Protein AF-A0AAD3M9L0-F1 (afdb_monomer_lite)

Sequence (70 aa):
GLTVQVEDVRIRATYSHRKRIPITEGFLEVKDGGKWRQICNEGWTEMNSRVICGMYGFPGEKRFNTRPYK

pLDDT: mean 90.75, std 6.59, range [57.59, 97.31]

InterPro domains:
  IPR001190 SRCR domain [PF00530] (24-64)
  IPR001190 SRCR domain [PS50287] (11-70)
  IPR036772 SRCR-like domain superfamily [G3DSA:3.10.250.10] (8-70)
  IPR036772 SRCR-like domain superfamily [SSF56487] (24-66)

Radius of gyration: 12.53 Å; chains: 1; bounding box: 35×26×25 Å

Structure (mmCIF, N/CA/C/O backbone):
data_AF-A0AAD3M9L0-F1
#
_entry.id   AF-A0AAD3M9L0-F1
#
loop_
_atom_site.group_PDB
_atom_site.id
_atom_site.type_symbol
_atom_site.label_atom_id
_atom_site.label_alt_id
_atom_site.label_comp_id
_atom_site.label_asym_id
_atom_site.label_entity_id
_atom_site.label_seq_id
_atom_site.pdbx_PDB_ins_code
_atom_site.Cartn_x
_atom_site.Cartn_y
_atom_site.Cartn_z
_atom_site.occupancy
_atom_site.B_iso_or_equiv
_atom_site.auth_seq_id
_atom_site.auth_comp_id
_atom_site.auth_asym_id
_atom_site.auth_atom_id
_atom_site.pdbx_PDB_model_num
ATOM 1 N N . GLY A 1 1 ? -21.264 -2.094 10.710 1.00 57.59 1 GLY A N 1
ATOM 2 C CA . GLY A 1 1 ? -19.894 -2.084 10.165 1.00 57.59 1 GLY A CA 1
ATOM 3 C C . GLY A 1 1 ? -19.469 -0.650 9.944 1.00 57.59 1 GLY A C 1
ATOM 4 O O . GLY A 1 1 ? -20.334 0.172 9.674 1.00 57.59 1 GLY A O 1
ATOM 5 N N . LEU A 1 2 ? -18.183 -0.339 10.109 1.00 72.88 2 LEU A N 1
ATOM 6 C CA . LEU A 1 2 ? -17.632 0.970 9.744 1.00 72.88 2 LEU A CA 1
ATOM 7 C C . LEU A 1 2 ? -17.627 1.097 8.216 1.00 72.88 2 LEU A C 1
ATOM 9 O O . LEU A 1 2 ? -17.059 0.247 7.535 1.00 72.88 2 LEU A O 1
ATOM 13 N N . THR A 1 3 ? -18.259 2.140 7.686 1.00 80.44 3 THR A N 1
ATOM 14 C CA . THR A 1 3 ? -18.194 2.459 6.257 1.00 80.44 3 THR A CA 1
ATOM 15 C C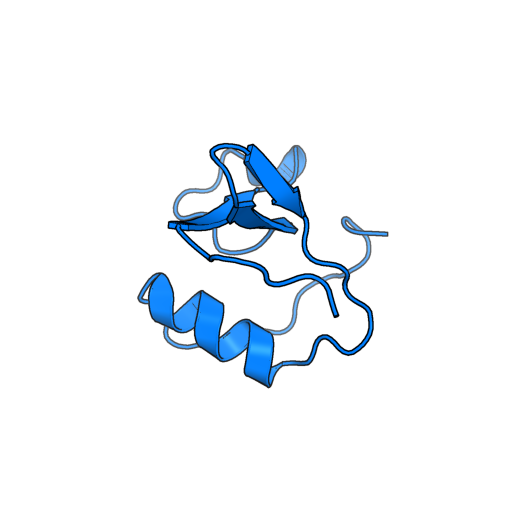 . THR A 1 3 ? -16.880 3.182 5.985 1.00 80.44 3 THR A C 1
ATOM 17 O O . THR A 1 3 ? -16.695 4.297 6.461 1.00 80.44 3 THR A O 1
ATOM 20 N N . VAL A 1 4 ? -15.975 2.552 5.235 1.00 82.94 4 VAL A N 1
ATOM 21 C CA . VAL A 1 4 ? -14.742 3.189 4.743 1.00 82.94 4 VAL A CA 1
ATOM 22 C C . VAL A 1 4 ? -15.036 3.818 3.385 1.00 82.94 4 VAL A C 1
ATOM 24 O O . VAL A 1 4 ? -15.553 3.136 2.499 1.00 82.94 4 VAL A O 1
ATOM 27 N N . GLN A 1 5 ? -14.714 5.100 3.215 1.00 90.19 5 GLN A N 1
ATOM 28 C CA . GLN A 1 5 ? -14.767 5.790 1.927 1.00 90.19 5 GLN A CA 1
ATOM 29 C C . GLN A 1 5 ? -13.334 5.968 1.425 1.00 90.19 5 GLN A C 1
ATOM 31 O O . GLN A 1 5 ? -12.556 6.726 1.998 1.00 90.19 5 G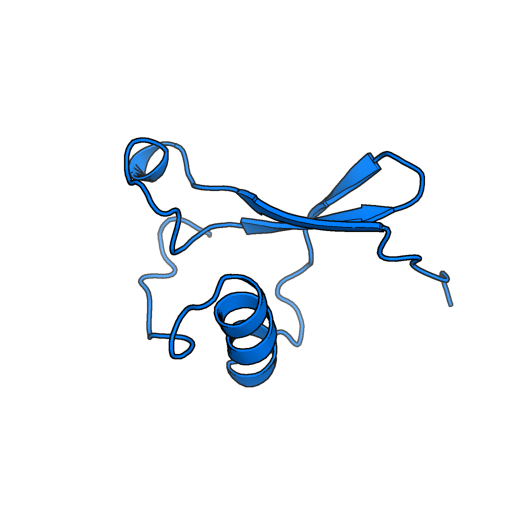LN A O 1
ATOM 36 N N . VAL A 1 6 ? -12.962 5.232 0.377 1.00 92.06 6 VAL A N 1
ATOM 37 C CA . VAL A 1 6 ? -11.603 5.290 -0.177 1.00 92.06 6 VAL A CA 1
ATOM 38 C C . VAL A 1 6 ? -11.491 6.510 -1.090 1.00 92.06 6 VAL A C 1
ATOM 40 O O . VAL A 1 6 ? -11.948 6.480 -2.229 1.00 92.06 6 VAL A O 1
ATOM 43 N N . GLU A 1 7 ? -10.887 7.581 -0.580 1.00 95.94 7 GLU A N 1
ATOM 44 C CA . GLU A 1 7 ? -10.596 8.803 -1.342 1.00 95.94 7 GLU A CA 1
ATOM 45 C C . GLU A 1 7 ? -9.354 8.638 -2.227 1.00 95.94 7 GLU A C 1
ATOM 47 O O . GLU A 1 7 ? -9.296 9.179 -3.327 1.00 95.94 7 GLU A O 1
ATOM 52 N N . ASP A 1 8 ? -8.340 7.931 -1.719 1.00 95.88 8 ASP A N 1
ATOM 53 C CA . ASP A 1 8 ? -7.054 7.723 -2.387 1.00 95.88 8 ASP A CA 1
ATOM 54 C C . ASP A 1 8 ? -6.324 6.500 -1.803 1.00 95.88 8 ASP A C 1
ATOM 56 O O . ASP A 1 8 ? -6.645 6.027 -0.705 1.00 95.88 8 ASP A O 1
ATOM 60 N N . VAL A 1 9 ? -5.321 6.003 -2.525 1.00 95.19 9 VAL A N 1
ATOM 61 C CA . VAL A 1 9 ? -4.491 4.851 -2.162 1.00 95.19 9 VAL A CA 1
ATOM 62 C C . VAL A 1 9 ? -3.017 5.213 -2.326 1.00 95.19 9 VAL A C 1
ATOM 64 O O . VAL A 1 9 ? -2.627 5.848 -3.304 1.00 95.19 9 VAL A O 1
ATOM 67 N N . ARG A 1 10 ? -2.168 4.789 -1.380 1.00 95.69 10 ARG A N 1
ATOM 68 C CA . ARG A 1 10 ? -0.706 4.905 -1.497 1.00 95.69 10 ARG A CA 1
ATOM 69 C C . ARG A 1 10 ? 0.044 3.668 -1.026 1.00 95.69 10 ARG A C 1
ATOM 71 O O . ARG A 1 10 ? -0.322 3.050 -0.028 1.00 95.69 10 ARG A O 1
ATOM 78 N N . ILE A 1 11 ? 1.159 3.371 -1.694 1.00 94.81 11 ILE A N 1
ATOM 79 C CA . ILE A 1 11 ? 2.189 2.463 -1.181 1.00 94.81 11 ILE A CA 1
ATOM 80 C C . ILE A 1 11 ? 3.234 3.304 -0.445 1.00 94.81 11 ILE A C 1
ATOM 82 O O . ILE A 1 11 ? 3.998 4.056 -1.052 1.00 94.81 11 ILE A O 1
ATOM 86 N N . ARG A 1 12 ? 3.289 3.183 0.882 1.00 94.50 12 ARG A N 1
ATOM 87 C CA . ARG A 1 12 ? 4.307 3.829 1.714 1.00 94.50 12 ARG A CA 1
ATOM 88 C C . ARG A 1 12 ? 5.535 2.928 1.825 1.00 94.50 12 ARG A C 1
ATOM 90 O O . ARG A 1 12 ? 5.506 1.903 2.506 1.00 94.50 12 ARG A O 1
ATOM 97 N N . ALA A 1 13 ? 6.632 3.326 1.183 1.00 92.00 13 ALA A N 1
ATOM 98 C CA . ALA A 1 13 ? 7.904 2.609 1.266 1.00 92.00 13 ALA A CA 1
ATOM 99 C C . ALA A 1 13 ? 8.421 2.507 2.714 1.00 92.00 13 ALA A C 1
ATOM 101 O O . ALA A 1 13 ? 8.230 3.406 3.539 1.00 92.00 13 ALA A O 1
ATOM 102 N N . THR A 1 14 ? 9.146 1.427 3.005 1.00 89.44 14 THR A N 1
ATOM 103 C CA . THR A 1 14 ? 9.955 1.328 4.226 1.00 89.44 14 THR A CA 1
ATOM 104 C C . THR A 1 14 ? 11.153 2.277 4.149 1.00 89.44 14 THR A C 1
ATOM 106 O O . THR A 1 14 ? 11.558 2.733 3.074 1.00 89.44 14 THR A O 1
ATOM 109 N N . TYR A 1 15 ? 11.774 2.560 5.296 1.00 86.25 15 TYR A N 1
ATOM 110 C CA . TYR A 1 15 ? 12.931 3.457 5.367 1.00 86.25 15 TYR A CA 1
ATOM 111 C C . TYR A 1 15 ? 14.094 3.024 4.457 1.00 86.25 15 TYR A C 1
ATOM 113 O O . TYR A 1 15 ? 14.784 3.875 3.891 1.00 86.25 15 TYR A O 1
ATOM 121 N N . SER A 1 16 ? 14.294 1.715 4.278 1.00 83.88 16 SER A N 1
ATOM 122 C CA . SER A 1 16 ? 15.320 1.154 3.392 1.00 83.88 16 SER A CA 1
ATOM 123 C C . SER A 1 16 ? 14.999 1.339 1.905 1.00 83.88 16 SER A C 1
ATOM 125 O O . SER A 1 16 ? 15.916 1.405 1.090 1.00 83.88 16 SER A O 1
ATOM 127 N N . HIS A 1 17 ? 13.720 1.455 1.539 1.00 83.75 17 HIS A N 1
ATOM 128 C CA . HIS A 1 17 ? 13.269 1.481 0.144 1.00 83.75 17 HIS A CA 1
ATOM 129 C C . HIS A 1 17 ? 12.815 2.857 -0.355 1.00 83.75 17 HIS A C 1
ATOM 131 O O . HIS A 1 17 ? 12.598 3.022 -1.549 1.00 83.75 17 HIS A O 1
ATOM 137 N N . ARG A 1 18 ? 12.776 3.884 0.502 1.00 85.19 18 ARG A N 1
ATOM 138 C CA . ARG A 1 18 ? 12.354 5.257 0.144 1.00 85.19 18 ARG A CA 1
ATOM 139 C C . ARG A 1 18 ? 13.165 5.956 -0.960 1.00 85.19 18 ARG A C 1
ATOM 141 O O . ARG A 1 18 ? 12.721 6.975 -1.468 1.00 85.19 18 ARG A O 1
ATOM 148 N N . LYS A 1 19 ? 14.352 5.446 -1.314 1.00 89.50 19 LYS A N 1
ATOM 149 C CA . LYS A 1 19 ? 15.164 5.962 -2.435 1.00 89.50 19 LYS A CA 1
ATOM 150 C C . LYS A 1 19 ? 14.864 5.276 -3.777 1.00 89.50 19 LYS A C 1
ATOM 152 O O . LYS A 1 19 ? 15.409 5.698 -4.790 1.00 89.50 19 LYS A O 1
ATOM 157 N N . ARG A 1 20 ? 14.052 4.210 -3.804 1.00 88.88 20 ARG A N 1
ATOM 158 C CA . ARG A 1 20 ? 13.709 3.482 -5.035 1.00 88.88 20 ARG A CA 1
ATOM 159 C C . ARG A 1 20 ? 12.472 4.101 -5.680 1.00 88.88 20 ARG A C 1
ATOM 161 O O . ARG A 1 20 ? 11.423 4.178 -5.047 1.00 88.88 20 ARG A O 1
ATOM 168 N N . ILE A 1 21 ? 12.614 4.517 -6.937 1.00 89.62 21 ILE A N 1
ATOM 169 C CA . ILE A 1 21 ? 11.528 5.042 -7.769 1.00 89.62 21 ILE A CA 1
ATOM 170 C C . ILE A 1 21 ? 11.446 4.165 -9.031 1.00 89.62 21 ILE A C 1
ATOM 172 O O . ILE A 1 21 ? 12.469 3.989 -9.692 1.00 89.62 21 ILE A O 1
ATOM 176 N N . PRO A 1 22 ? 10.269 3.609 -9.367 1.00 91.12 22 PRO A N 1
ATOM 177 C CA . PRO A 1 22 ? 9.012 3.744 -8.634 1.00 91.12 22 PRO A CA 1
ATOM 178 C C . PRO A 1 22 ? 9.004 2.937 -7.322 1.00 91.12 22 PRO A C 1
ATOM 180 O O . PRO A 1 22 ? 9.734 1.954 -7.170 1.00 91.12 22 PRO A O 1
ATOM 183 N N . ILE A 1 23 ? 8.161 3.347 -6.368 1.00 92.38 23 ILE A N 1
ATOM 184 C CA . ILE A 1 23 ? 7.888 2.546 -5.169 1.00 92.38 23 ILE A CA 1
ATOM 185 C C . ILE A 1 23 ? 7.062 1.338 -5.609 1.00 92.38 23 ILE A C 1
ATOM 187 O O . ILE A 1 23 ? 5.938 1.485 -6.077 1.00 92.38 23 ILE A O 1
ATOM 191 N N . THR A 1 24 ? 7.639 0.149 -5.470 1.00 91.69 24 THR A N 1
ATOM 192 C CA . THR A 1 24 ? 7.042 -1.119 -5.925 1.00 91.69 24 THR A CA 1
ATOM 193 C C . THR A 1 24 ? 6.611 -2.028 -4.776 1.00 91.69 24 THR A C 1
ATOM 195 O O . THR A 1 24 ? 5.887 -2.991 -5.001 1.00 91.69 24 THR A O 1
ATOM 198 N N . GLU A 1 25 ? 7.024 -1.721 -3.543 1.00 91.62 25 GLU A N 1
ATOM 199 C CA . GLU A 1 25 ? 6.686 -2.471 -2.332 1.00 91.62 25 GLU A CA 1
ATOM 200 C C . GLU A 1 25 ? 6.635 -1.541 -1.111 1.00 91.62 25 GLU A C 1
ATOM 202 O O . GLU A 1 25 ? 7.363 -0.546 -1.027 1.00 91.62 25 GLU A O 1
ATOM 207 N N . GLY A 1 26 ? 5.785 -1.858 -0.135 1.00 92.81 26 GLY A N 1
ATOM 208 C CA . GLY A 1 26 ? 5.568 -0.994 1.021 1.00 92.81 26 GLY A CA 1
ATOM 209 C C . GLY A 1 26 ? 4.315 -1.348 1.813 1.00 92.81 26 GLY A C 1
ATOM 210 O O . GLY A 1 26 ? 3.644 -2.338 1.533 1.00 92.81 26 GLY A O 1
ATOM 211 N N . PHE A 1 27 ? 3.998 -0.506 2.791 1.00 94.00 27 PHE A N 1
ATOM 212 C CA . PHE A 1 27 ? 2.724 -0.554 3.498 1.00 94.00 27 PHE A CA 1
ATOM 213 C C . PHE A 1 27 ? 1.633 0.066 2.634 1.00 94.00 27 PHE A C 1
ATOM 215 O O . PHE A 1 27 ? 1.813 1.165 2.108 1.00 94.00 27 PHE A O 1
ATOM 222 N N . LEU A 1 28 ? 0.499 -0.616 2.514 1.00 95.12 28 LEU A N 1
ATOM 223 C CA . LEU A 1 28 ? -0.661 -0.065 1.835 1.00 95.12 28 LEU A CA 1
ATOM 224 C C . LEU A 1 28 ? -1.444 0.847 2.776 1.00 95.12 28 LEU A C 1
ATOM 226 O O . LEU A 1 28 ? -1.797 0.449 3.889 1.00 95.12 28 LEU A O 1
ATOM 230 N N . GLU A 1 29 ? -1.747 2.051 2.308 1.00 96.38 29 GLU A N 1
ATOM 231 C CA . GLU A 1 29 ? -2.574 3.006 3.030 1.00 96.38 29 GLU A CA 1
ATOM 232 C C . GLU A 1 29 ? -3.715 3.512 2.152 1.00 96.38 29 GLU A C 1
ATOM 234 O O . GLU A 1 29 ? -3.538 3.747 0.956 1.00 96.38 29 GLU A O 1
ATOM 239 N N . VAL A 1 30 ? -4.875 3.709 2.773 1.00 95.56 30 VAL A N 1
ATOM 240 C CA . VAL A 1 30 ? -6.040 4.363 2.171 1.00 95.56 30 VAL A CA 1
ATOM 241 C C . VAL A 1 30 ? -6.285 5.695 2.848 1.00 95.56 30 VAL A C 1
ATOM 243 O O . VAL A 1 30 ? -6.036 5.851 4.048 1.00 95.56 30 VAL A O 1
ATOM 246 N N . LYS A 1 31 ? -6.775 6.659 2.081 1.00 96.88 31 LYS A N 1
ATOM 247 C CA . LYS A 1 31 ? -7.239 7.933 2.609 1.00 96.88 31 LYS A CA 1
ATOM 248 C C . LYS A 1 31 ? -8.748 7.861 2.844 1.00 96.88 31 LYS A C 1
ATOM 250 O O . LYS A 1 31 ? -9.489 7.566 1.916 1.00 96.88 31 LYS A O 1
ATOM 255 N N . ASP A 1 32 ? -9.166 8.100 4.084 1.00 94.75 32 ASP A N 1
ATOM 256 C CA . ASP A 1 32 ? -10.565 8.071 4.535 1.00 94.75 32 ASP A CA 1
ATOM 257 C C . ASP A 1 32 ? -10.815 9.220 5.521 1.00 94.75 32 ASP A C 1
ATOM 259 O O . ASP A 1 32 ? -10.167 9.311 6.578 1.00 94.75 32 ASP A O 1
ATOM 263 N N . GLY A 1 33 ? -11.728 10.125 5.162 1.00 94.38 33 GLY A N 1
ATOM 264 C CA . GLY A 1 33 ? -12.011 11.338 5.925 1.00 94.38 33 GLY A CA 1
ATOM 265 C C . GLY A 1 33 ? -10.796 12.262 5.990 1.00 94.38 33 GLY A C 1
ATOM 266 O O . GLY A 1 33 ? -10.444 12.759 7.064 1.00 94.38 33 GLY A O 1
ATOM 267 N N . GLY A 1 34 ? -10.081 12.413 4.872 1.00 95.62 34 GLY A N 1
ATOM 268 C CA . GLY A 1 34 ? -8.861 13.216 4.787 1.00 95.62 34 GLY A CA 1
ATOM 269 C C . GLY A 1 34 ? -7.617 12.613 5.457 1.00 95.62 34 GLY A C 1
ATOM 270 O O . GLY A 1 34 ? -6.536 13.198 5.356 1.00 95.62 34 GLY A O 1
ATOM 271 N N . LYS A 1 35 ? -7.728 11.458 6.130 1.00 95.94 35 LYS A N 1
ATOM 272 C CA . LYS A 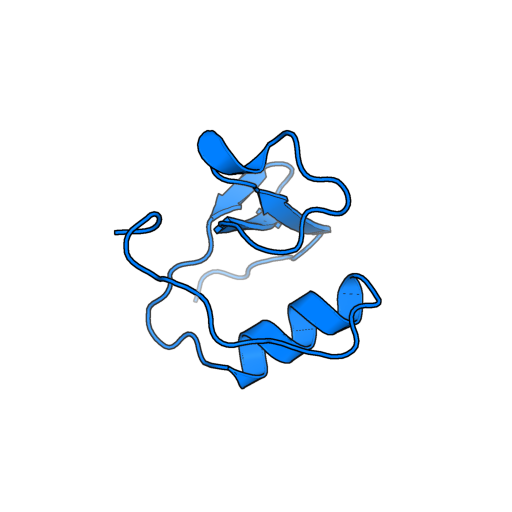1 35 ? -6.643 10.843 6.912 1.00 95.94 35 LYS A CA 1
ATOM 273 C C . LYS A 1 35 ? -6.139 9.562 6.263 1.00 95.94 35 LYS A C 1
ATOM 275 O O . LYS A 1 35 ? -6.927 8.703 5.887 1.00 95.94 35 LYS A O 1
ATOM 280 N N . TRP A 1 36 ? -4.818 9.410 6.214 1.00 97.31 36 TRP A N 1
ATOM 281 C CA . TRP A 1 36 ? -4.172 8.171 5.784 1.00 97.31 36 TRP A CA 1
ATOM 282 C C . TRP A 1 36 ? -4.233 7.118 6.888 1.00 97.31 36 TRP A C 1
ATOM 284 O O . TRP A 1 36 ? -3.871 7.393 8.033 1.00 97.31 36 TRP A O 1
ATOM 294 N N . ARG A 1 37 ? -4.674 5.911 6.536 1.00 94.75 37 ARG A N 1
ATOM 295 C CA . ARG A 1 37 ? -4.756 4.758 7.436 1.00 94.75 37 ARG A CA 1
ATOM 296 C C . ARG A 1 37 ? -4.126 3.548 6.774 1.00 94.75 37 ARG A C 1
ATOM 298 O O . ARG A 1 37 ? -4.394 3.271 5.608 1.00 94.75 37 ARG A O 1
ATOM 305 N N . GLN A 1 38 ? -3.308 2.826 7.529 1.00 94.56 38 GLN A N 1
ATOM 306 C CA . GLN A 1 38 ? -2.704 1.586 7.063 1.00 94.56 38 GLN A CA 1
ATOM 307 C C . GLN A 1 38 ? -3.732 0.456 7.056 1.00 94.56 38 GLN A C 1
ATOM 309 O O . GLN A 1 38 ? -4.496 0.297 8.008 1.00 94.56 38 GLN A O 1
ATOM 314 N N . ILE A 1 39 ? -3.726 -0.334 5.986 1.00 92.94 39 ILE A N 1
ATOM 315 C CA . ILE A 1 39 ? -4.543 -1.541 5.883 1.00 92.94 39 ILE A CA 1
ATOM 316 C C . ILE A 1 39 ? -3.888 -2.678 6.685 1.00 92.94 39 ILE A C 1
ATOM 318 O O . ILE A 1 39 ? -2.670 -2.868 6.636 1.00 92.94 39 ILE A O 1
ATOM 322 N N . CYS A 1 40 ? -4.700 -3.427 7.437 1.00 91.38 40 CYS A N 1
ATOM 323 C CA . CYS A 1 40 ? -4.260 -4.630 8.143 1.00 91.38 40 CYS A CA 1
ATOM 324 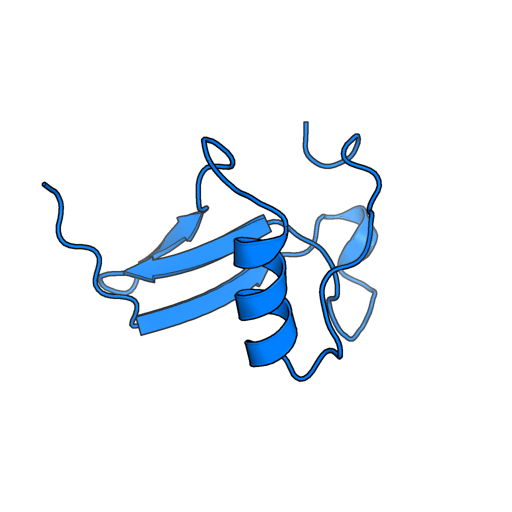C C . CYS A 1 40 ? -3.943 -5.754 7.145 1.00 91.38 40 CYS A C 1
ATOM 326 O O . CYS A 1 40 ? -4.612 -5.895 6.124 1.00 91.38 40 CYS A O 1
ATOM 328 N N . ASN A 1 41 ? -2.946 -6.580 7.452 1.00 90.94 41 ASN A N 1
ATOM 329 C CA . ASN A 1 41 ? -2.608 -7.752 6.645 1.00 90.94 41 ASN A CA 1
ATOM 330 C C . ASN A 1 41 ? -3.517 -8.966 6.920 1.00 90.94 41 ASN A C 1
ATOM 332 O O . ASN A 1 41 ? -3.396 -9.980 6.235 1.00 90.94 41 ASN A O 1
ATOM 336 N N . GLU A 1 42 ? -4.399 -8.896 7.916 1.00 93.25 42 GLU A N 1
ATOM 337 C CA . GLU A 1 42 ? -5.342 -9.968 8.232 1.00 93.25 42 GLU A CA 1
ATOM 338 C C . GLU A 1 42 ? -6.309 -10.205 7.063 1.00 93.25 42 GLU A C 1
ATOM 340 O O . GLU A 1 42 ? -6.978 -9.287 6.592 1.00 93.25 42 GLU A O 1
ATOM 345 N N . GLY A 1 43 ? -6.342 -11.439 6.553 1.00 93.06 43 GLY A N 1
ATOM 346 C CA . GLY A 1 43 ? -7.129 -11.793 5.366 1.00 93.06 43 GLY A CA 1
ATOM 347 C C . GLY A 1 43 ? -6.610 -11.201 4.048 1.00 93.06 43 GLY A C 1
ATOM 348 O O . GLY A 1 43 ? -7.262 -11.363 3.018 1.00 93.06 43 GLY A O 1
ATOM 349 N N . TRP A 1 44 ? -5.451 -10.533 4.044 1.00 92.25 44 TRP A N 1
ATOM 350 C CA . TRP A 1 44 ? -4.849 -9.995 2.825 1.00 92.25 44 TRP A CA 1
ATOM 351 C C . TRP A 1 44 ? -4.291 -11.121 1.949 1.00 92.25 44 TRP A C 1
ATOM 353 O O . TRP A 1 44 ? -3.509 -11.952 2.412 1.00 92.25 44 TRP A O 1
ATOM 363 N N . THR A 1 45 ? -4.656 -11.131 0.666 1.00 93.19 45 THR A N 1
ATOM 364 C CA . THR A 1 45 ? -4.222 -12.160 -0.291 1.00 93.19 45 THR A CA 1
ATOM 365 C C . THR A 1 45 ? -3.396 -11.574 -1.436 1.00 93.19 45 THR A C 1
ATOM 367 O O . THR A 1 45 ? -3.346 -10.361 -1.648 1.00 93.19 45 THR A O 1
ATOM 370 N N . GLU A 1 46 ? -2.775 -12.447 -2.231 1.00 92.94 46 GLU A N 1
ATOM 371 C CA . GLU A 1 46 ? -2.086 -12.059 -3.469 1.00 92.94 46 GLU A CA 1
ATOM 372 C C . GLU A 1 46 ? -3.037 -11.370 -4.466 1.00 92.94 46 GLU A C 1
ATOM 374 O O . GLU A 1 46 ? -2.639 -10.417 -5.134 1.00 92.94 46 GLU A O 1
ATOM 379 N N . MET A 1 47 ? -4.320 -11.757 -4.498 1.00 94.81 47 MET A N 1
ATOM 380 C CA . MET A 1 47 ? -5.323 -11.108 -5.350 1.00 94.81 47 MET A CA 1
ATOM 381 C C . MET A 1 47 ? -5.568 -9.652 -4.939 1.00 94.81 47 MET A C 1
ATOM 383 O O . MET A 1 47 ? -5.707 -8.789 -5.805 1.00 94.81 47 MET A O 1
ATOM 387 N N . ASN A 1 48 ? -5.562 -9.350 -3.636 1.00 94.75 48 ASN A N 1
ATOM 388 C CA . ASN A 1 48 ? -5.648 -7.971 -3.153 1.00 94.75 48 ASN A CA 1
ATOM 389 C C . ASN A 1 48 ? -4.423 -7.162 -3.611 1.00 94.75 48 ASN A C 1
ATOM 391 O O . ASN A 1 48 ? -4.572 -6.049 -4.114 1.00 94.75 48 ASN A O 1
ATOM 395 N N . SER A 1 49 ? -3.218 -7.736 -3.502 1.00 95.12 49 SER A N 1
ATOM 396 C CA . SER A 1 49 ? -1.984 -7.107 -3.996 1.00 95.12 49 SER A CA 1
ATOM 397 C C . SER A 1 49 ? -2.037 -6.835 -5.499 1.00 95.12 49 SER A C 1
ATOM 399 O O . SER A 1 49 ? -1.626 -5.761 -5.934 1.00 95.12 49 SER A O 1
ATOM 401 N N . ARG A 1 50 ? -2.587 -7.763 -6.293 1.00 95.69 50 ARG A N 1
ATOM 402 C CA . ARG A 1 50 ? -2.723 -7.615 -7.747 1.00 95.69 50 ARG A CA 1
ATOM 403 C C . ARG A 1 50 ? -3.543 -6.390 -8.140 1.00 95.69 50 ARG A C 1
ATOM 405 O O . ARG A 1 50 ? -3.150 -5.675 -9.060 1.00 95.69 50 ARG A O 1
ATOM 412 N N . VAL A 1 51 ? -4.646 -6.130 -7.432 1.00 94.94 51 VAL A N 1
ATOM 413 C CA . VAL A 1 51 ? -5.483 -4.938 -7.653 1.00 94.94 51 VAL A CA 1
ATOM 414 C C . VAL A 1 51 ? -4.661 -3.671 -7.441 1.00 94.94 51 VAL A C 1
ATOM 416 O O . VAL A 1 51 ? -4.598 -2.825 -8.330 1.00 94.94 51 VAL A O 1
ATOM 419 N N . ILE A 1 52 ? -3.971 -3.567 -6.304 1.00 95.00 52 ILE A N 1
ATOM 420 C CA . ILE A 1 52 ? -3.169 -2.386 -5.972 1.00 95.00 52 ILE A CA 1
ATOM 421 C C . ILE A 1 52 ? -2.030 -2.200 -6.972 1.00 95.00 52 ILE A C 1
ATOM 423 O O . ILE A 1 52 ? -1.875 -1.113 -7.517 1.00 95.00 52 ILE A O 1
ATOM 427 N N . CYS A 1 53 ? -1.256 -3.247 -7.266 1.00 94.81 53 CYS A N 1
ATOM 428 C CA . CYS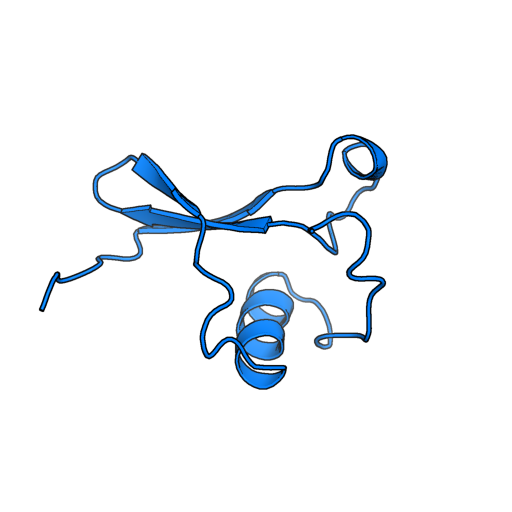 A 1 53 ? -0.177 -3.173 -8.249 1.00 94.81 53 CYS A CA 1
ATOM 429 C C . CYS A 1 53 ? -0.693 -2.710 -9.622 1.00 94.81 53 CYS A C 1
ATOM 431 O O . CYS A 1 53 ? -0.071 -1.847 -10.242 1.00 94.81 53 CYS A O 1
ATOM 433 N N . GLY A 1 54 ? -1.853 -3.213 -10.055 1.00 94.94 54 GLY A N 1
ATOM 434 C CA . GLY A 1 54 ? -2.504 -2.791 -11.294 1.00 94.94 54 GLY A CA 1
ATOM 435 C C . GLY A 1 54 ? -2.930 -1.319 -11.292 1.00 94.94 54 GLY A C 1
ATOM 436 O O . GLY A 1 54 ? -2.731 -0.637 -12.294 1.00 94.94 54 GLY A O 1
ATOM 437 N N . MET A 1 55 ? -3.430 -0.791 -10.167 1.00 94.06 55 MET A N 1
ATOM 438 C CA . MET A 1 55 ? -3.769 0.637 -10.028 1.00 94.06 55 MET A CA 1
ATOM 439 C C . MET A 1 55 ? -2.552 1.559 -10.217 1.00 94.06 55 MET A C 1
ATOM 441 O O . MET A 1 55 ? -2.709 2.686 -10.677 1.00 94.06 55 MET A O 1
ATOM 445 N N . TYR A 1 56 ? -1.341 1.077 -9.917 1.00 93.69 56 TYR A N 1
ATOM 446 C CA . TYR A 1 56 ? -0.080 1.789 -10.179 1.00 93.69 56 TYR A CA 1
ATOM 447 C C . TYR A 1 56 ? 0.526 1.504 -11.562 1.00 93.69 56 TYR A C 1
ATOM 449 O O . TYR A 1 56 ? 1.637 1.950 -11.847 1.00 93.69 56 TYR A O 1
ATOM 457 N N . GLY A 1 57 ? -0.167 0.757 -12.426 1.00 94.75 57 GLY A N 1
ATOM 458 C CA . GLY A 1 57 ? 0.319 0.400 -13.761 1.00 94.75 57 GLY A CA 1
ATOM 459 C C . GLY A 1 57 ? 1.380 -0.705 -13.774 1.00 94.75 57 GLY A C 1
ATOM 460 O O . GLY A 1 57 ? 2.045 -0.906 -14.791 1.00 94.75 57 GLY A O 1
ATOM 461 N N . PHE A 1 58 ? 1.560 -1.437 -12.672 1.00 94.81 58 PHE A N 1
ATOM 462 C CA . PHE A 1 58 ? 2.445 -2.598 -12.645 1.00 94.81 58 PHE A CA 1
ATOM 463 C C . PHE A 1 58 ? 1.743 -3.837 -13.222 1.00 94.81 58 PHE A C 1
ATOM 465 O O . PHE A 1 58 ? 0.533 -3.994 -13.056 1.00 94.81 58 PHE A O 1
ATOM 472 N N . PRO A 1 59 ? 2.490 -4.766 -13.850 1.00 92.00 59 PRO A N 1
ATOM 473 C CA . PRO A 1 59 ? 1.912 -5.960 -14.476 1.00 92.00 59 PRO A CA 1
ATOM 474 C C . PRO A 1 59 ? 1.259 -6.929 -13.476 1.00 92.00 59 PRO A C 1
ATOM 476 O O . PRO A 1 59 ? 0.476 -7.788 -13.878 1.00 92.00 59 PRO A O 1
ATOM 479 N N . GLY A 1 60 ? 1.588 -6.808 -12.189 1.00 90.81 60 GLY A N 1
ATOM 480 C CA . GLY A 1 60 ? 1.028 -7.614 -11.116 1.00 90.81 60 GLY A CA 1
ATOM 481 C C . GLY A 1 60 ? 1.901 -7.611 -9.866 1.00 90.81 60 GLY A C 1
ATOM 482 O O . GLY A 1 60 ? 2.987 -7.026 -9.822 1.00 90.81 60 GLY A O 1
ATOM 483 N N . GLU A 1 61 ? 1.390 -8.290 -8.857 1.00 92.19 61 GLU A N 1
ATOM 484 C CA . GLU A 1 61 ? 2.057 -8.672 -7.629 1.00 92.19 61 GLU A CA 1
ATOM 485 C C . GLU A 1 61 ? 3.244 -9.613 -7.887 1.00 92.19 61 GLU A C 1
ATOM 487 O O . GLU A 1 61 ? 3.258 -10.424 -8.814 1.00 92.19 61 GLU A O 1
ATOM 492 N N . LYS A 1 62 ? 4.265 -9.519 -7.034 1.00 91.19 62 LYS A N 1
ATOM 493 C CA . LYS A 1 62 ? 5.392 -10.456 -7.000 1.00 91.19 62 LYS A CA 1
ATOM 494 C C . LYS A 1 62 ? 5.632 -10.904 -5.567 1.00 91.19 62 LYS A C 1
ATOM 496 O O . LYS A 1 62 ? 5.332 -10.179 -4.619 1.00 91.19 62 LYS A O 1
ATOM 501 N N . ARG A 1 63 ? 6.230 -12.086 -5.409 1.00 87.25 63 ARG A N 1
ATOM 502 C CA . ARG A 1 63 ? 6.726 -12.538 -4.104 1.00 87.25 63 ARG A CA 1
ATOM 503 C C . ARG A 1 63 ? 7.779 -11.556 -3.592 1.00 87.25 63 ARG A C 1
ATOM 505 O O . ARG A 1 63 ? 8.695 -11.195 -4.328 1.00 87.25 63 ARG A O 1
ATOM 512 N N . PHE A 1 64 ? 7.658 -11.170 -2.329 1.00 85.69 64 PHE A N 1
ATOM 513 C CA . PHE A 1 64 ? 8.561 -10.237 -1.662 1.00 85.69 64 PHE A CA 1
ATOM 514 C C . PHE A 1 64 ? 9.032 -10.806 -0.320 1.00 85.69 64 PHE A C 1
ATOM 516 O O . PHE A 1 64 ? 8.447 -11.741 0.231 1.00 85.69 64 PHE A O 1
ATOM 523 N N . ASN A 1 65 ? 10.122 -10.251 0.208 1.00 86.69 65 ASN A N 1
ATOM 524 C CA . ASN A 1 65 ? 10.621 -10.619 1.527 1.00 86.69 65 ASN A CA 1
ATOM 525 C C . ASN A 1 65 ? 9.776 -9.922 2.598 1.00 86.69 65 ASN A C 1
ATOM 527 O O . ASN A 1 65 ? 9.792 -8.699 2.687 1.00 86.69 65 ASN A O 1
ATOM 531 N N . THR A 1 66 ? 9.080 -10.686 3.439 1.00 86.12 66 THR A N 1
ATOM 532 C CA . THR A 1 66 ? 8.205 -10.131 4.485 1.00 86.12 66 THR A CA 1
ATOM 533 C C . THR A 1 66 ? 8.955 -9.684 5.743 1.00 86.12 66 THR A C 1
ATOM 535 O O . THR A 1 66 ? 8.387 -8.964 6.557 1.00 86.12 66 THR A O 1
ATOM 538 N N . ARG A 1 67 ? 10.233 -1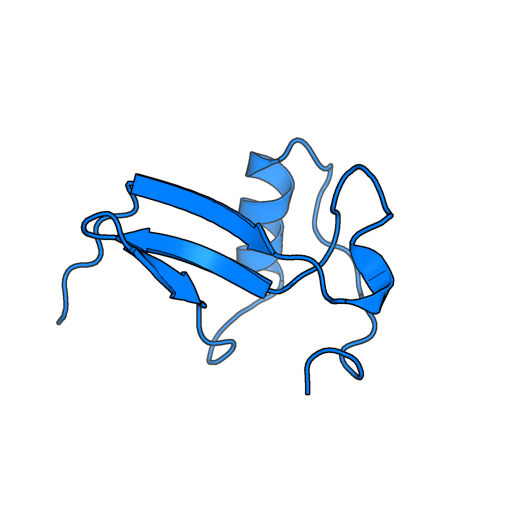0.061 5.919 1.00 86.31 67 ARG A N 1
ATOM 539 C CA . ARG A 1 67 ? 11.024 -9.722 7.122 1.00 86.31 67 ARG A CA 1
ATOM 540 C C . ARG A 1 67 ? 11.089 -8.221 7.448 1.00 86.31 67 ARG A C 1
ATOM 542 O O . ARG A 1 67 ? 11.013 -7.911 8.629 1.00 86.31 67 ARG A O 1
ATOM 549 N N . PRO A 1 68 ? 11.196 -7.292 6.478 1.00 84.31 68 PRO A N 1
ATOM 550 C CA . PRO A 1 68 ? 11.201 -5.853 6.758 1.00 84.31 68 PRO A CA 1
ATOM 551 C C . PRO A 1 68 ? 9.851 -5.278 7.220 1.00 84.31 68 PRO A C 1
ATOM 553 O O . PRO A 1 68 ? 9.788 -4.088 7.520 1.00 84.31 68 PRO A O 1
ATOM 556 N N . TYR A 1 69 ? 8.782 -6.083 7.211 1.00 81.19 69 TYR A N 1
ATOM 557 C CA . TYR A 1 69 ? 7.398 -5.666 7.470 1.00 81.19 69 TYR A CA 1
ATOM 558 C C . TYR A 1 69 ? 6.777 -6.356 8.693 1.00 81.19 69 TYR A C 1
ATOM 560 O O . TYR A 1 69 ? 5.584 -6.180 8.941 1.00 81.19 69 TYR A O 1
ATOM 568 N N . LYS A 1 70 ? 7.564 -7.172 9.403 1.00 70.25 70 LYS A N 1
ATOM 569 C CA . LYS A 1 70 ? 7.199 -7.741 10.702 1.00 70.25 70 LYS A CA 1
ATOM 570 C C . LYS A 1 70 ? 7.570 -6.796 11.834 1.00 70.25 70 LYS A C 1
ATOM 572 O O . LYS A 1 70 ? 8.573 -6.066 11.672 1.00 70.25 70 LYS A O 1
#

Secondary structure (DSSP, 8-state):
-------EEEEE--TTTTT-SS--SSEEEEEETTEEEEPP-TT--HHHHHHHHHHTT-S-------GGG-

Organism: Lates japonicus (NCBI:txid270547)

Foldseek 3Di:
DDDFDFPDKDFDQDPVCVVDPPPQHHFIWGQGPNDTDTDDCVVPDQVNQQVVCVVVVHPGDDDDDCVSVD